Protein AF-A0A2G6GQJ5-F1 (afdb_monomer_lite)

Structure (mmCIF, N/CA/C/O backbone):
data_AF-A0A2G6GQJ5-F1
#
_entry.id   AF-A0A2G6GQJ5-F1
#
loop_
_atom_site.group_PDB
_atom_site.id
_atom_site.type_symbol
_atom_site.label_atom_id
_atom_site.label_alt_id
_atom_site.label_comp_id
_atom_site.label_asym_id
_atom_site.label_entity_id
_atom_site.label_seq_id
_atom_site.pdbx_PDB_ins_code
_atom_site.Cartn_x
_atom_site.Cartn_y
_atom_site.Cartn_z
_atom_site.occupancy
_atom_site.B_iso_or_equiv
_atom_site.auth_seq_id
_atom_site.auth_comp_id
_atom_site.auth_asym_id
_atom_site.auth_atom_id
_atom_site.pdbx_PDB_model_num
ATOM 1 N N . MET A 1 1 ? 2.840 7.077 9.324 1.00 66.56 1 MET A N 1
ATOM 2 C CA . MET A 1 1 ? 2.143 5.803 9.623 1.00 66.56 1 MET A CA 1
ATOM 3 C C . MET A 1 1 ? 1.389 5.899 10.942 1.00 66.56 1 MET A C 1
ATOM 5 O O . MET A 1 1 ? 0.181 5.736 10.909 1.00 66.56 1 MET A O 1
ATOM 9 N N . LYS A 1 2 ? 2.059 6.234 12.060 1.00 73.88 2 LYS A N 1
ATOM 10 C CA . LYS A 1 2 ? 1.412 6.429 13.373 1.00 73.88 2 LYS A CA 1
ATOM 11 C C . LYS A 1 2 ? 0.286 7.473 13.337 1.00 73.88 2 LYS A C 1
ATOM 13 O O . LYS A 1 2 ? -0.840 7.131 13.664 1.00 73.88 2 LYS A O 1
ATOM 18 N N . ASP A 1 3 ? 0.553 8.653 12.783 1.00 76.44 3 ASP A N 1
ATOM 19 C CA . ASP A 1 3 ? -0.444 9.736 12.697 1.00 76.44 3 ASP A CA 1
ATOM 20 C C . ASP A 1 3 ? -1.680 9.350 11.861 1.00 76.44 3 ASP A C 1
ATOM 22 O O . ASP A 1 3 ? -2.799 9.757 12.151 1.00 76.44 3 ASP A O 1
ATOM 26 N N . SER A 1 4 ? -1.499 8.515 10.830 1.00 72.69 4 SER A N 1
ATOM 27 C CA . SER A 1 4 ? -2.601 8.023 9.991 1.00 72.69 4 SER A CA 1
ATOM 28 C C . SER A 1 4 ? -3.448 6.972 10.712 1.00 72.69 4 SER A C 1
ATOM 30 O O . SER A 1 4 ? -4.668 6.985 10.587 1.00 72.69 4 SER A O 1
ATOM 32 N N . ILE A 1 5 ? -2.814 6.076 11.477 1.00 72.19 5 ILE A N 1
ATOM 33 C CA . ILE A 1 5 ? -3.505 5.072 12.302 1.00 72.19 5 ILE A CA 1
ATOM 34 C C . ILE A 1 5 ? -4.359 5.769 13.364 1.00 72.19 5 ILE A C 1
ATOM 36 O O . ILE A 1 5 ? -5.518 5.409 13.559 1.00 72.19 5 ILE A O 1
ATOM 40 N N . GLU A 1 6 ? -3.802 6.788 14.017 1.00 74.31 6 GLU A N 1
ATOM 41 C CA . GLU A 1 6 ? -4.499 7.562 15.042 1.00 74.31 6 GLU A CA 1
ATOM 42 C C . GLU A 1 6 ? -5.674 8.354 14.456 1.00 74.31 6 GLU A C 1
ATOM 44 O O . GLU A 1 6 ? -6.780 8.283 14.990 1.00 74.31 6 GLU A O 1
ATOM 49 N N . TYR A 1 7 ? -5.483 8.996 13.297 1.00 74.75 7 TYR A N 1
ATOM 50 C CA . TYR A 1 7 ? -6.562 9.667 12.570 1.00 74.75 7 TYR A CA 1
ATOM 51 C C . TYR A 1 7 ? -7.728 8.721 12.253 1.00 74.75 7 TYR A C 1
ATOM 53 O O . TYR A 1 7 ? -8.879 9.063 12.509 1.00 74.75 7 TYR A O 1
ATOM 61 N N . TYR A 1 8 ? -7.457 7.519 11.730 1.00 71.69 8 TYR A N 1
ATOM 62 C CA . TYR A 1 8 ? -8.524 6.568 11.407 1.00 71.69 8 TYR A CA 1
ATOM 63 C C . TYR A 1 8 ? -9.210 6.001 12.655 1.00 71.69 8 TYR A C 1
ATOM 65 O O . TYR A 1 8 ? -10.434 5.889 12.659 1.00 71.69 8 TYR A O 1
ATOM 73 N N . ASN A 1 9 ? -8.468 5.720 13.729 1.00 75.44 9 ASN A N 1
ATOM 74 C CA . ASN A 1 9 ? -9.054 5.277 14.999 1.00 75.44 9 ASN A CA 1
ATOM 75 C C .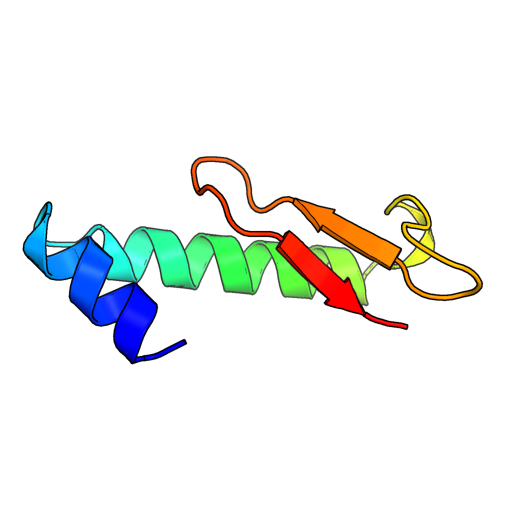 ASN A 1 9 ? -9.967 6.330 15.644 1.00 75.44 9 ASN A C 1
ATOM 77 O O . ASN A 1 9 ? -10.932 5.963 16.307 1.00 75.44 9 ASN A O 1
ATOM 81 N N . GLN A 1 10 ? -9.698 7.622 15.438 1.00 76.94 10 GLN A N 1
ATOM 82 C CA . GLN A 1 10 ? -10.580 8.698 15.904 1.00 76.94 10 GLN A CA 1
ATOM 83 C C . GLN A 1 10 ? -11.896 8.779 15.112 1.00 76.94 10 GLN A C 1
ATOM 85 O O . GLN A 1 10 ? -12.899 9.231 15.656 1.00 76.94 10 GLN A O 1
ATOM 90 N N . GLN A 1 11 ? -11.909 8.353 13.842 1.00 76.56 11 GLN A N 1
ATOM 91 C CA . GLN A 1 11 ? -13.125 8.337 13.014 1.00 76.56 11 GLN A CA 1
ATOM 92 C C . GLN A 1 11 ? -14.049 7.171 13.384 1.00 76.56 11 GLN A C 1
ATOM 94 O O . GLN A 1 11 ? -15.268 7.323 13.407 1.00 76.56 11 GLN A O 1
ATOM 99 N N . GLN A 1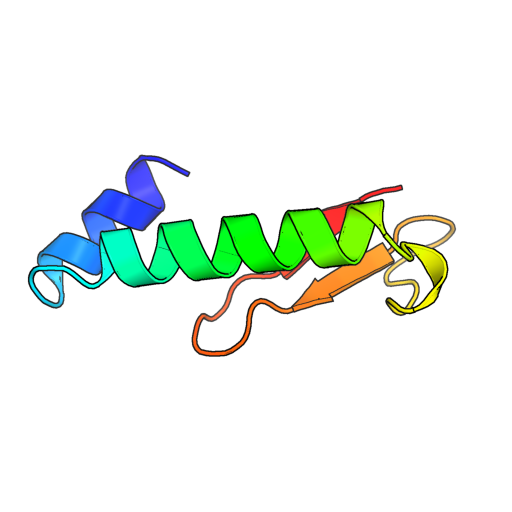 12 ? -13.471 6.004 13.668 1.00 75.62 12 GLN A N 1
ATOM 100 C CA . GLN A 1 12 ? -14.186 4.840 14.173 1.00 75.62 12 GLN A CA 1
ATOM 101 C C . GLN A 1 12 ? -13.197 3.940 14.911 1.00 75.62 12 GLN A C 1
ATOM 103 O O . GLN A 1 12 ? -12.129 3.614 14.385 1.00 75.62 12 GLN A O 1
ATOM 108 N N . GLU A 1 13 ? -13.570 3.499 16.109 1.00 76.38 13 GLU A N 1
ATOM 109 C CA . GLU A 1 13 ? -12.748 2.582 16.890 1.00 76.38 13 GLU A CA 1
ATOM 110 C C . GLU A 1 13 ? -12.423 1.314 16.073 1.00 76.38 13 GLU A C 1
ATOM 112 O O . GLU A 1 13 ? -13.301 0.708 15.453 1.00 76.38 13 GLU A O 1
ATOM 117 N N . GLY A 1 14 ? -11.138 0.949 16.013 1.00 76.94 14 GLY A N 1
ATOM 118 C CA . GLY A 1 14 ? -10.639 -0.220 15.275 1.00 76.94 14 GLY A CA 1
ATOM 119 C C . GLY A 1 14 ? -10.274 0.023 13.804 1.00 76.94 14 GLY A C 1
ATOM 120 O O . GLY A 1 14 ? -9.597 -0.815 13.207 1.00 76.94 14 GLY A O 1
ATOM 121 N N . LEU A 1 15 ? -10.621 1.172 13.214 1.00 78.88 15 LEU A N 1
ATOM 122 C CA . LEU A 1 15 ? -10.331 1.455 11.800 1.00 78.88 15 LEU A CA 1
ATOM 123 C C . LEU A 1 15 ? -8.827 1.639 11.515 1.00 78.88 15 LEU A C 1
ATOM 125 O O . LEU A 1 15 ? -8.358 1.369 10.409 1.00 78.88 15 LEU A O 1
ATOM 129 N N . GLY A 1 16 ? -8.049 2.061 12.512 1.00 78.56 16 GLY A N 1
ATOM 130 C CA . GLY A 1 16 ? -6.591 2.123 12.436 1.00 78.56 16 GLY A CA 1
ATOM 131 C C . GLY A 1 16 ? -5.928 0.742 12.396 1.00 78.56 16 GLY A C 1
ATOM 132 O O . GLY A 1 16 ? -4.896 0.595 11.740 1.00 78.56 16 GLY A O 1
ATOM 133 N N . ASN A 1 17 ? -6.535 -0.277 13.017 1.00 82.94 17 ASN A N 1
ATOM 134 C CA . ASN A 1 17 ? -6.067 -1.665 12.907 1.00 82.94 17 ASN A CA 1
ATOM 135 C C . ASN A 1 17 ? -6.357 -2.212 11.505 1.00 82.94 17 ASN A C 1
ATOM 137 O O . ASN A 1 17 ? -5.447 -2.710 10.848 1.00 82.94 17 ASN A O 1
ATOM 141 N N . ASP A 1 18 ? -7.576 -1.990 10.997 1.00 84.25 18 ASP A N 1
ATOM 142 C CA . ASP A 1 18 ? -7.944 -2.316 9.611 1.00 84.25 18 ASP A CA 1
ATOM 143 C C . ASP A 1 18 ? -6.983 -1.662 8.603 1.00 84.25 18 ASP A C 1
ATOM 145 O O . ASP A 1 18 ? -6.579 -2.281 7.614 1.00 84.25 18 ASP A O 1
ATOM 149 N N . PHE A 1 19 ? -6.595 -0.406 8.844 1.00 82.88 19 PHE A N 1
ATOM 150 C CA . PHE A 1 19 ? -5.604 0.289 8.027 1.00 82.88 19 PHE A CA 1
ATOM 151 C C . PHE A 1 19 ? -4.235 -0.398 8.084 1.00 82.88 19 PHE A C 1
ATOM 153 O O . PHE A 1 19 ? -3.643 -0.663 7.035 1.00 82.88 19 PHE A O 1
ATOM 160 N N . ALA A 1 20 ? -3.736 -0.721 9.280 1.00 86.25 20 ALA A N 1
ATOM 161 C CA . ALA A 1 20 ? -2.450 -1.395 9.450 1.00 86.25 20 ALA A CA 1
ATOM 162 C C . ALA A 1 20 ? -2.419 -2.763 8.745 1.00 86.25 20 ALA A C 1
ATOM 164 O O . ALA A 1 20 ? -1.469 -3.053 8.013 1.00 86.25 20 ALA A O 1
ATOM 165 N N . ASP A 1 21 ? -3.483 -3.554 8.875 1.00 90.38 21 ASP A N 1
ATOM 166 C CA . ASP A 1 21 ? -3.603 -4.863 8.232 1.00 90.38 21 ASP A CA 1
ATOM 167 C C . ASP A 1 21 ? -3.612 -4.751 6.705 1.00 90.38 21 ASP A C 1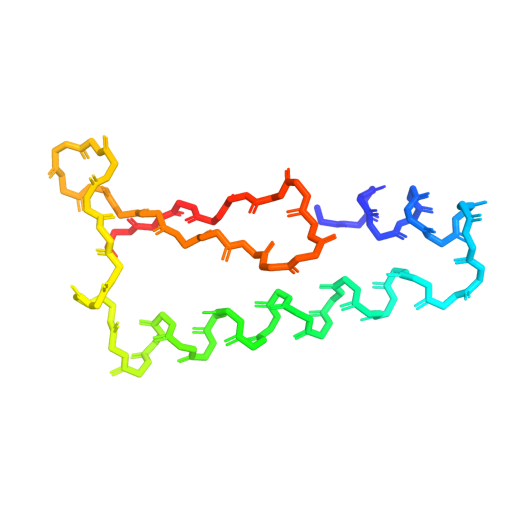
ATOM 169 O O . ASP A 1 21 ? -2.914 -5.501 6.013 1.00 90.38 21 ASP A O 1
ATOM 173 N N . LYS A 1 22 ? -4.339 -3.771 6.151 1.00 90.19 22 LYS A N 1
ATOM 174 C CA . LYS A 1 22 ? -4.348 -3.524 4.700 1.00 90.19 22 LYS A CA 1
ATOM 175 C C . LYS A 1 22 ? -2.989 -3.072 4.179 1.00 90.19 22 LYS A C 1
ATOM 177 O O . LYS A 1 22 ? -2.599 -3.483 3.084 1.00 90.19 22 LYS A O 1
ATOM 182 N N . ILE A 1 23 ? -2.257 -2.272 4.948 1.00 90.12 23 ILE A N 1
ATOM 183 C CA . ILE A 1 23 ? -0.900 -1.866 4.583 1.00 90.12 23 ILE A CA 1
ATOM 184 C C . ILE A 1 23 ? 0.059 -3.064 4.609 1.00 90.12 23 ILE A C 1
ATOM 186 O O . ILE A 1 23 ? 0.800 -3.264 3.647 1.00 90.12 23 ILE A O 1
ATOM 190 N N . ASN A 1 24 ? 0.012 -3.893 5.653 1.00 91.94 24 ASN A N 1
ATOM 191 C CA . ASN A 1 24 ? 0.839 -5.098 5.753 1.00 91.94 24 ASN A CA 1
ATOM 192 C C . ASN A 1 24 ? 0.567 -6.065 4.593 1.00 91.94 24 ASN A C 1
ATOM 194 O O . ASN A 1 24 ? 1.498 -6.525 3.935 1.00 91.94 24 ASN A O 1
ATOM 198 N N . ALA A 1 25 ? -0.705 -6.298 4.262 1.00 92.19 25 ALA A N 1
ATOM 199 C CA . ALA A 1 25 ? -1.076 -7.117 3.112 1.00 92.19 25 ALA A CA 1
ATOM 200 C C . ALA A 1 25 ? -0.563 -6.531 1.782 1.00 92.19 25 ALA A C 1
ATOM 202 O O . ALA A 1 25 ? -0.123 -7.274 0.902 1.00 92.19 25 ALA A O 1
ATOM 203 N N . ALA A 1 26 ? -0.590 -5.204 1.621 1.00 92.19 26 ALA A N 1
ATOM 204 C CA . ALA A 1 26 ? -0.019 -4.554 0.445 1.00 92.19 26 ALA A CA 1
ATOM 205 C C . ALA A 1 26 ? 1.502 -4.763 0.365 1.00 92.19 26 ALA A C 1
ATOM 207 O O . ALA A 1 26 ? 2.009 -5.052 -0.719 1.00 92.19 26 ALA A O 1
ATOM 208 N N . PHE A 1 27 ? 2.222 -4.692 1.489 1.00 93.50 27 PHE A N 1
ATOM 209 C CA . PHE A 1 27 ? 3.657 -4.982 1.529 1.00 93.50 27 PHE A CA 1
ATOM 210 C C . PHE A 1 27 ? 3.985 -6.428 1.161 1.00 93.50 27 PHE A C 1
ATOM 212 O O . PHE A 1 27 ? 4.888 -6.640 0.352 1.00 93.50 27 PHE A O 1
ATOM 219 N N . GLU A 1 28 ? 3.235 -7.408 1.664 1.00 95.38 28 GLU A N 1
ATOM 220 C CA . GLU A 1 28 ? 3.447 -8.811 1.286 1.00 95.38 28 GLU A CA 1
ATOM 221 C C . GLU A 1 28 ?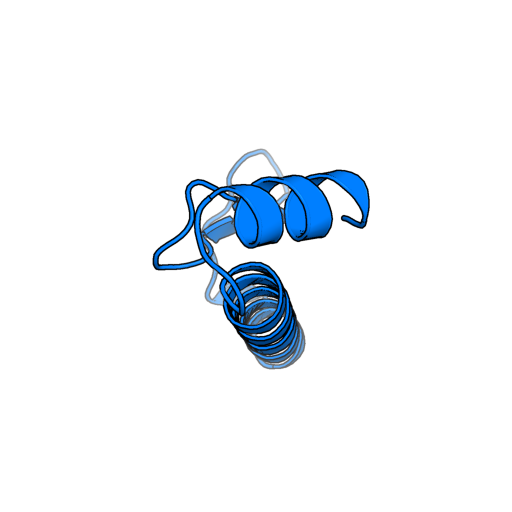 3.232 -9.026 -0.219 1.00 95.38 28 GLU A C 1
ATOM 223 O O . GLU A 1 28 ? 4.060 -9.651 -0.878 1.00 95.38 28 GLU A O 1
ATOM 228 N N . ARG A 1 29 ? 2.203 -8.405 -0.816 1.00 93.56 29 ARG A N 1
ATOM 229 C CA . ARG A 1 29 ? 1.992 -8.447 -2.277 1.00 93.56 29 ARG A CA 1
ATOM 230 C C . ARG A 1 29 ? 3.137 -7.787 -3.053 1.00 93.56 29 ARG A C 1
ATOM 232 O O . ARG A 1 29 ? 3.529 -8.286 -4.109 1.00 93.56 29 ARG A O 1
ATOM 239 N N . ILE A 1 30 ? 3.665 -6.662 -2.557 1.00 94.25 30 ILE A N 1
ATOM 240 C CA . ILE A 1 30 ? 4.828 -5.978 -3.148 1.00 94.25 30 ILE A CA 1
ATOM 241 C C . ILE A 1 30 ? 6.060 -6.879 -3.102 1.00 94.25 30 ILE A C 1
ATOM 243 O O . ILE A 1 30 ? 6.772 -6.967 -4.098 1.00 94.25 30 ILE A O 1
ATOM 247 N N . LYS A 1 31 ? 6.302 -7.553 -1.977 1.00 94.12 31 LYS A N 1
ATOM 248 C CA . LYS A 1 31 ? 7.446 -8.450 -1.796 1.00 94.12 31 LYS A CA 1
ATOM 249 C C . LYS A 1 31 ? 7.349 -9.691 -2.684 1.00 94.12 31 LYS A C 1
ATOM 251 O O . LYS A 1 31 ? 8.345 -10.064 -3.297 1.00 94.12 31 LYS A O 1
ATOM 256 N N . ASP A 1 32 ? 6.166 -10.294 -2.763 1.00 96.62 32 ASP A N 1
ATOM 257 C CA . ASP A 1 32 ? 5.917 -11.511 -3.539 1.00 96.62 32 ASP A CA 1
ATOM 258 C C . ASP A 1 32 ? 6.051 -11.270 -5.051 1.00 96.62 32 ASP A C 1
ATOM 260 O O . ASP A 1 32 ? 6.760 -11.988 -5.756 1.00 96.62 32 ASP A O 1
ATOM 264 N N . ASN A 1 33 ? 5.438 -10.198 -5.562 1.00 94.38 33 ASN A N 1
ATOM 265 C CA . ASN A 1 33 ? 5.554 -9.836 -6.970 1.00 94.38 33 ASN A CA 1
ATOM 266 C C . ASN A 1 33 ? 5.513 -8.312 -7.165 1.00 94.38 33 ASN A C 1
ATOM 268 O O . ASN A 1 33 ? 4.458 -7.753 -7.476 1.00 94.38 33 ASN A O 1
ATOM 272 N N . PRO A 1 34 ? 6.656 -7.609 -7.076 1.00 91.38 34 PRO A N 1
ATOM 273 C CA . PRO A 1 34 ? 6.692 -6.150 -7.206 1.00 91.38 34 PRO A CA 1
ATOM 274 C C . PRO A 1 34 ? 6.334 -5.683 -8.622 1.00 91.38 34 PRO A C 1
ATOM 276 O O . PRO A 1 34 ? 5.872 -4.559 -8.823 1.00 91.38 34 PRO A O 1
ATOM 279 N N . LYS A 1 35 ? 6.523 -6.541 -9.634 1.00 94.06 35 LYS A N 1
ATOM 280 C CA . LYS A 1 35 ? 6.295 -6.191 -11.042 1.00 94.06 35 LYS A CA 1
ATOM 281 C C . LYS A 1 35 ? 4.815 -6.144 -11.422 1.00 94.06 35 LYS A C 1
ATOM 283 O O . LYS A 1 35 ? 4.515 -5.514 -12.438 1.00 94.06 35 LYS A O 1
ATOM 288 N N . GLN A 1 36 ? 3.928 -6.737 -10.615 1.00 94.06 36 GLN A N 1
ATOM 289 C CA . GLN A 1 36 ? 2.474 -6.682 -10.818 1.00 94.06 36 GLN A CA 1
ATOM 290 C C . GLN A 1 36 ? 1.920 -5.253 -10.697 1.00 94.06 36 GLN A C 1
ATOM 292 O O . GLN A 1 36 ? 0.892 -4.927 -11.282 1.00 94.06 36 GLN A O 1
ATOM 297 N N . PHE A 1 37 ? 2.610 -4.388 -9.949 1.00 93.44 37 PHE A N 1
ATOM 298 C CA . PHE A 1 37 ? 2.177 -3.018 -9.700 1.00 93.44 37 PHE A CA 1
ATOM 299 C C . PHE A 1 37 ? 2.620 -2.079 -10.823 1.00 93.44 37 PHE A C 1
ATOM 301 O O . PHE A 1 37 ? 3.779 -2.140 -11.243 1.00 93.44 37 PHE A O 1
ATOM 308 N N . PRO A 1 38 ? 1.760 -1.170 -11.306 1.00 92.81 38 PRO A N 1
ATOM 309 C CA . PRO A 1 38 ? 2.111 -0.269 -12.395 1.00 92.81 38 PRO A CA 1
ATOM 310 C C . PRO A 1 38 ? 3.223 0.706 -11.991 1.00 92.81 38 PRO A C 1
ATOM 312 O O . PRO A 1 38 ? 3.339 1.130 -10.837 1.00 92.81 38 PRO A O 1
ATOM 315 N N . LYS A 1 39 ? 4.033 1.103 -12.976 1.00 94.81 39 LYS A N 1
ATOM 316 C CA . LYS A 1 39 ? 4.997 2.196 -12.814 1.00 94.81 39 LYS A CA 1
ATOM 317 C C . LYS A 1 39 ? 4.235 3.514 -12.690 1.00 94.81 39 LYS A C 1
ATOM 319 O O . LYS A 1 39 ? 3.412 3.829 -13.544 1.00 94.81 39 LYS A O 1
ATOM 324 N N . ALA A 1 40 ? 4.518 4.272 -11.638 1.00 90.00 40 ALA A N 1
ATOM 325 C CA . ALA A 1 40 ? 3.977 5.613 -11.449 1.00 90.00 40 ALA A CA 1
ATOM 326 C C . ALA A 1 40 ? 4.882 6.672 -12.091 1.00 90.00 40 ALA A C 1
ATOM 328 O O . ALA A 1 40 ? 4.386 7.620 -12.692 1.00 90.00 40 ALA A O 1
ATOM 329 N N . TYR A 1 41 ? 6.206 6.498 -11.987 1.00 90.00 41 TYR A N 1
ATOM 330 C CA . TYR A 1 41 ? 7.189 7.414 -12.565 1.00 90.00 41 TYR A CA 1
ATOM 331 C C . TYR A 1 41 ? 8.553 6.737 -12.740 1.00 90.00 41 TYR A C 1
ATOM 333 O O . TYR A 1 41 ? 9.089 6.177 -11.788 1.00 90.00 41 TYR A O 1
ATOM 341 N N . LYS A 1 42 ? 9.157 6.816 -13.935 1.00 90.88 42 LYS A N 1
ATOM 342 C CA . LYS A 1 42 ? 10.445 6.167 -14.270 1.00 90.88 42 LYS A CA 1
ATOM 343 C C . LYS A 1 42 ? 10.493 4.687 -13.841 1.00 90.88 42 LYS A C 1
ATOM 345 O O . LYS A 1 42 ? 9.888 3.837 -14.490 1.00 90.88 42 LYS A O 1
ATOM 350 N N . VAL A 1 43 ? 11.236 4.380 -12.776 1.00 90.00 43 VAL A N 1
ATOM 351 C CA . VAL A 1 43 ? 11.390 3.038 -12.186 1.00 90.00 43 VAL A CA 1
ATOM 352 C C . VAL A 1 43 ? 10.510 2.826 -10.951 1.00 90.00 43 VAL A C 1
ATOM 354 O O . VAL A 1 43 ? 10.317 1.688 -10.548 1.00 90.00 43 VAL A O 1
ATOM 357 N N . MET A 1 44 ? 9.931 3.894 -10.400 1.00 92.56 44 MET A N 1
ATOM 358 C CA . MET A 1 44 ? 9.077 3.859 -9.219 1.00 92.56 44 MET A CA 1
ATOM 359 C C . MET A 1 44 ? 7.705 3.273 -9.555 1.00 92.56 44 MET A C 1
ATOM 361 O O . MET A 1 44 ? 7.049 3.680 -10.525 1.00 92.56 44 MET A O 1
ATOM 365 N N . ARG A 1 45 ? 7.249 2.340 -8.725 1.00 94.81 45 ARG A N 1
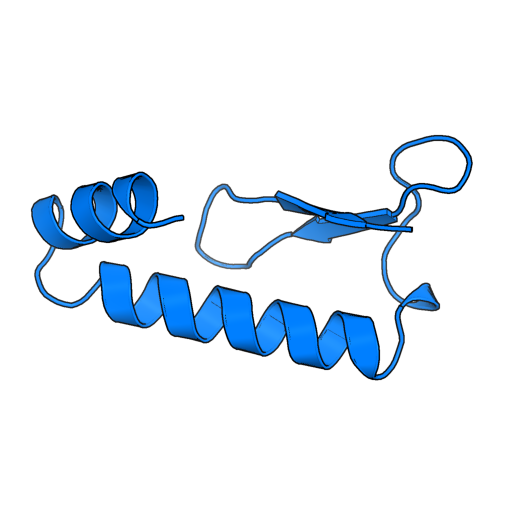ATOM 366 C CA . ARG A 1 45 ? 5.939 1.689 -8.811 1.00 94.81 45 ARG A CA 1
ATOM 367 C C . ARG A 1 45 ? 5.013 2.192 -7.715 1.00 94.81 45 ARG A C 1
ATOM 369 O O . ARG A 1 45 ? 5.475 2.728 -6.708 1.00 94.81 45 ARG A O 1
ATOM 376 N N . LYS A 1 46 ? 3.705 2.041 -7.933 1.00 94.62 46 LYS A N 1
ATOM 377 C CA . LYS A 1 46 ? 2.686 2.355 -6.925 1.00 94.62 46 LYS A CA 1
ATOM 378 C C . LYS A 1 46 ? 1.784 1.163 -6.644 1.00 94.62 46 LYS A C 1
ATOM 380 O O . LYS A 1 46 ? 1.277 0.537 -7.575 1.00 94.62 46 LYS A O 1
ATOM 385 N N . ALA A 1 47 ? 1.528 0.914 -5.369 1.00 93.31 47 ALA A N 1
ATOM 386 C CA . ALA A 1 47 ? 0.446 0.058 -4.911 1.00 93.31 47 ALA A CA 1
ATOM 387 C C . ALA A 1 47 ? -0.631 0.929 -4.266 1.00 93.31 47 ALA A C 1
ATOM 389 O O . ALA A 1 47 ? -0.343 1.691 -3.343 1.00 93.31 47 ALA A O 1
ATOM 390 N N . GLN A 1 48 ? -1.862 0.824 -4.756 1.00 90.88 48 GLN A N 1
ATOM 391 C CA . GLN A 1 48 ? -3.005 1.446 -4.101 1.00 90.88 48 GLN A CA 1
ATOM 392 C C . GLN A 1 48 ? -3.496 0.517 -2.993 1.00 90.88 48 GLN A C 1
ATOM 394 O O . GLN A 1 48 ? -3.675 -0.682 -3.214 1.00 90.88 48 GLN A O 1
ATOM 399 N N . VAL A 1 49 ? -3.704 1.072 -1.806 1.00 87.81 49 VAL A N 1
ATOM 400 C CA . VAL A 1 49 ? -4.234 0.333 -0.662 1.00 87.81 49 VAL A CA 1
ATOM 401 C C . VAL A 1 49 ? -5.751 0.402 -0.761 1.00 87.81 49 VAL A C 1
ATOM 403 O O . VAL A 1 49 ? -6.342 1.459 -0.582 1.00 87.81 49 VAL A O 1
ATOM 406 N N . GLU A 1 50 ? -6.399 -0.702 -1.120 1.00 77.62 50 GLU A N 1
ATOM 407 C CA . GLU A 1 50 ? -7.860 -0.748 -1.241 1.00 77.62 50 GLU A CA 1
ATOM 408 C C . GLU A 1 50 ? -8.544 -0.299 0.061 1.00 77.62 50 GLU A C 1
ATOM 410 O O . GLU A 1 50 ? -8.035 -0.560 1.153 1.00 77.62 50 GLU A O 1
ATOM 415 N N . ARG A 1 51 ? -9.711 0.355 -0.060 1.00 77.75 51 ARG A N 1
ATOM 416 C CA . ARG A 1 51 ? -10.522 0.922 1.043 1.00 77.75 51 ARG A CA 1
ATOM 417 C C . ARG A 1 51 ? -9.950 2.178 1.716 1.00 77.75 51 ARG A C 1
ATOM 419 O O . ARG A 1 51 ? -10.693 2.861 2.412 1.00 77.75 51 ARG A O 1
ATOM 426 N N . PHE A 1 52 ? 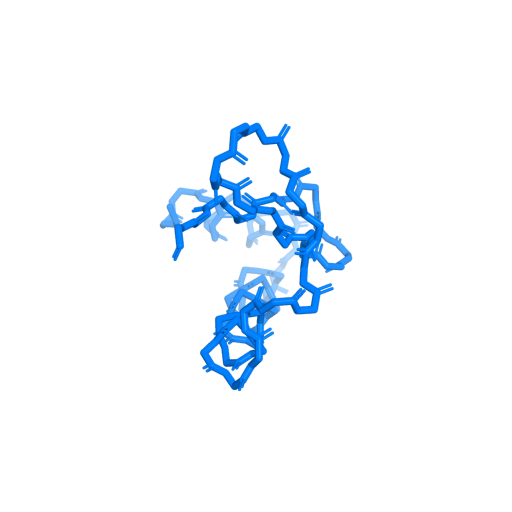-8.695 2.537 1.456 1.00 80.25 52 PHE A N 1
ATOM 427 C CA . PHE A 1 52 ? -8.072 3.741 2.001 1.00 80.25 52 PHE A CA 1
ATOM 428 C C . PHE A 1 52 ? -7.506 4.609 0.878 1.00 80.25 52 PHE A C 1
ATOM 430 O O . PHE A 1 52 ? -6.979 4.110 -0.111 1.00 80.25 52 PHE A O 1
ATOM 437 N N . SER A 1 53 ? -7.572 5.932 1.014 1.00 82.31 53 SER A N 1
ATOM 438 C CA . SER A 1 53 ? -6.994 6.862 0.030 1.00 82.31 53 SER A CA 1
ATOM 439 C C . SER A 1 53 ? -5.463 6.942 0.153 1.00 82.31 53 SER A C 1
ATOM 441 O O . SER A 1 53 ? -4.893 8.027 0.232 1.00 82.31 53 SER A O 1
ATOM 443 N N . PHE A 1 54 ? -4.790 5.788 0.197 1.00 85.62 54 PHE A N 1
ATOM 444 C CA . PHE A 1 54 ? -3.353 5.649 0.408 1.00 85.62 54 PHE A CA 1
ATOM 445 C C . PHE A 1 54 ? -2.676 4.935 -0.762 1.00 85.62 54 PHE A C 1
ATOM 447 O O . PHE A 1 54 ? -3.159 3.929 -1.284 1.00 85.62 54 PHE A O 1
ATOM 454 N N . ASN A 1 55 ? -1.513 5.459 -1.148 1.00 89.12 55 ASN A N 1
ATOM 455 C CA . ASN A 1 55 ? -0.635 4.859 -2.145 1.00 89.12 55 ASN A CA 1
ATOM 456 C C . ASN A 1 55 ? 0.731 4.584 -1.515 1.00 89.12 55 ASN A C 1
ATOM 458 O O . ASN A 1 55 ? 1.302 5.458 -0.863 1.00 89.12 55 ASN A O 1
ATOM 462 N N . ILE A 1 56 ? 1.261 3.387 -1.750 1.00 90.31 56 ILE A N 1
ATOM 463 C CA . ILE A 1 56 ? 2.626 3.005 -1.388 1.00 90.31 56 ILE A CA 1
ATOM 464 C C . ILE A 1 56 ? 3.487 3.144 -2.639 1.00 90.31 56 ILE A C 1
ATOM 466 O O . ILE A 1 56 ? 3.222 2.496 -3.652 1.00 90.31 56 ILE A O 1
ATOM 470 N N . PHE A 1 57 ? 4.517 3.982 -2.563 1.00 92.38 57 PHE A N 1
ATOM 471 C CA . PHE A 1 57 ? 5.510 4.150 -3.619 1.00 92.38 57 PHE A CA 1
ATOM 472 C C . PHE A 1 57 ? 6.784 3.386 -3.264 1.00 92.38 57 PHE A C 1
ATOM 474 O O . PHE A 1 57 ? 7.274 3.497 -2.142 1.00 92.38 57 PHE A O 1
ATOM 481 N N . PHE A 1 58 ? 7.309 2.608 -4.210 1.00 91.12 58 PHE A N 1
ATOM 482 C CA . PHE A 1 58 ? 8.486 1.758 -4.004 1.00 91.12 58 PHE A CA 1
ATOM 483 C C . PHE A 1 58 ? 9.276 1.555 -5.308 1.00 91.12 58 PHE A C 1
ATOM 485 O O . PHE A 1 58 ? 8.800 1.916 -6.390 1.00 91.12 58 PHE A O 1
ATOM 492 N N . TYR A 1 59 ? 10.485 0.998 -5.190 1.00 87.00 59 TYR A N 1
ATOM 493 C CA . TYR A 1 59 ? 11.408 0.712 -6.295 1.00 87.00 59 TYR A CA 1
ATOM 494 C C . TYR A 1 59 ? 11.536 -0.790 -6.546 1.00 87.00 59 TYR A C 1
ATOM 496 O O . TYR A 1 59 ? 11.567 -1.540 -5.547 1.00 87.00 59 TYR A O 1
#

pLDDT: mean 85.96, std 8.02, range [66.56, 96.62]

Radius of gyration: 12.58 Å; chains: 1; bounding box: 26×21×31 Å

Foldseek 3Di:
DVVVLVVLCVVPNCRSVVVVVLVVVQVVVCVVPVPVFDAPDDPWGWDDRPPDRDIDIDD

Sequence (59 aa):
MKDSIEYYNQQQEGLGNDFADKINAAFERIKDNPKQFPKAYKVMRKAQVERFSFNIFFY

Secondary structure (DSSP, 8-state):
-HHHHHHHHHHSTTHHHHHHHHHHHHHHHHHH-GGGSPEEETTEEEEEETTTTEEEEE-